Protein AF-A0A1Z3MKZ0-F1 (afdb_monomer_lite)

Sequence (83 aa):
MSAGALVPASGGTEQPFTVNGRRWLYCWDTETKQHCYLDLDNDIPVWNRSFHPAWAPQFEHAQEELPQRIIKGPFIPSESFFF

pLDDT: mean 78.77, std 15.83, range [40.81, 95.75]

Foldseek 3Di:
DPPPAWAAPPRNPWDWDDDPNWTWTWTARPPVRAIWIAGPVVRDTARAPQDDRHPHPVSSPPDPPDPPPPPPDDPDPPDDDDD

Radius of gyration: 20.0 Å; chains: 1; bounding box: 23×29×72 Å

Organism: Alcaligenes faecalis (NCBI:txid511)

Structure (mmCIF, N/CA/C/O backbone):
data_AF-A0A1Z3MKZ0-F1
#
_entry.id   AF-A0A1Z3MKZ0-F1
#
loop_
_atom_site.group_PDB
_atom_site.id
_atom_site.type_symbol
_atom_site.label_atom_id
_atom_site.label_alt_id
_atom_site.label_comp_id
_atom_site.label_asym_id
_atom_site.label_entity_id
_atom_site.label_seq_id
_atom_site.pdbx_PDB_ins_code
_atom_site.Cartn_x
_atom_site.Cartn_y
_atom_site.Cartn_z
_atom_site.occupancy
_atom_site.B_iso_or_equiv
_atom_site.auth_seq_id
_atom_site.auth_comp_id
_atom_site.auth_asym_id
_atom_site.auth_atom_id
_atom_site.pdbx_PDB_model_num
ATOM 1 N N . MET A 1 1 ? -12.446 -14.767 -11.751 1.00 41.41 1 MET A N 1
ATOM 2 C CA . MET A 1 1 ? -11.152 -14.114 -12.027 1.00 41.41 1 MET A CA 1
ATOM 3 C C . MET A 1 1 ? -10.325 -14.334 -10.779 1.00 41.41 1 MET A C 1
ATOM 5 O O . MET A 1 1 ? -10.814 -14.005 -9.708 1.00 41.41 1 MET A O 1
ATOM 9 N N . SER A 1 2 ? -9.213 -15.061 -10.876 1.00 40.81 2 SER A N 1
ATOM 10 C CA . SER A 1 2 ? -8.368 -15.329 -9.707 1.00 40.81 2 SER A CA 1
ATOM 11 C C . SER A 1 2 ? -7.833 -13.989 -9.203 1.00 40.81 2 SER A C 1
ATOM 13 O O . SER A 1 2 ? -7.342 -13.218 -10.023 1.00 40.81 2 SER A O 1
ATOM 15 N N . ALA A 1 3 ? -7.910 -13.708 -7.900 1.00 51.69 3 ALA A N 1
ATOM 16 C CA . ALA A 1 3 ? -7.150 -12.634 -7.243 1.00 51.69 3 ALA A CA 1
ATOM 17 C C . ALA A 1 3 ? -5.654 -13.021 -7.196 1.00 51.69 3 ALA A C 1
ATOM 19 O O . ALA A 1 3 ? -5.024 -13.099 -6.143 1.00 51.69 3 ALA A O 1
ATOM 20 N N . GLY A 1 4 ? -5.140 -13.443 -8.351 1.00 58.56 4 GLY A N 1
ATOM 21 C CA . GLY A 1 4 ? -3.936 -14.228 -8.506 1.00 58.56 4 GLY A CA 1
ATOM 22 C C . GLY A 1 4 ? -2.719 -13.343 -8.367 1.00 58.56 4 GLY A C 1
ATOM 23 O O . GLY A 1 4 ? -2.385 -12.601 -9.274 1.00 58.56 4 GLY A O 1
ATOM 24 N N . ALA A 1 5 ? -2.047 -13.487 -7.229 1.00 73.44 5 ALA A N 1
ATOM 25 C CA . ALA A 1 5 ? -0.665 -13.086 -7.010 1.00 73.44 5 ALA A CA 1
ATOM 26 C C . ALA A 1 5 ? -0.382 -11.603 -6.707 1.00 73.44 5 ALA A C 1
ATOM 28 O O . ALA A 1 5 ? 0.728 -11.126 -6.967 1.00 73.44 5 ALA A O 1
ATOM 29 N N . LEU A 1 6 ? -1.323 -10.924 -6.040 1.00 79.00 6 LEU A N 1
ATOM 30 C CA . LEU A 1 6 ? -0.970 -9.788 -5.186 1.00 79.00 6 LEU A CA 1
ATOM 31 C C . LEU A 1 6 ? -0.187 -10.302 -3.977 1.00 79.00 6 LEU A C 1
ATOM 33 O O . LEU A 1 6 ? -0.708 -11.049 -3.149 1.00 79.00 6 LEU A O 1
ATOM 37 N N . VAL A 1 7 ? 1.072 -9.898 -3.879 1.00 87.00 7 VAL A N 1
ATOM 38 C CA . VAL A 1 7 ? 1.914 -10.144 -2.707 1.00 87.00 7 VAL A CA 1
ATOM 39 C C . VAL A 1 7 ? 2.185 -8.819 -2.007 1.00 87.00 7 VAL A C 1
ATOM 41 O O . VAL A 1 7 ? 2.240 -7.790 -2.683 1.00 87.00 7 VAL A O 1
ATOM 44 N N . PRO A 1 8 ? 2.381 -8.795 -0.677 1.00 85.69 8 PRO A N 1
ATOM 45 C CA . PRO A 1 8 ? 2.860 -7.587 -0.026 1.00 85.69 8 PRO A CA 1
ATOM 46 C C . PRO A 1 8 ? 4.150 -7.130 -0.707 1.00 85.69 8 PRO A C 1
ATOM 48 O O . PRO A 1 8 ? 5.004 -7.949 -1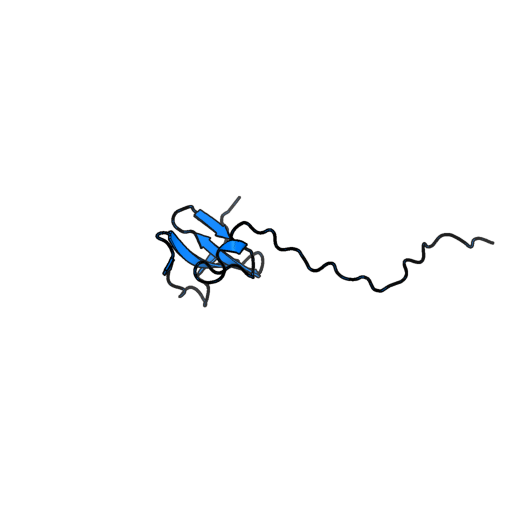.078 1.00 85.69 8 PRO A O 1
ATOM 51 N N . ALA A 1 9 ? 4.284 -5.823 -0.896 1.00 78.69 9 ALA A N 1
ATOM 52 C CA . ALA A 1 9 ? 5.497 -5.246 -1.444 1.00 78.69 9 ALA A CA 1
ATOM 53 C C . ALA A 1 9 ? 6.711 -5.549 -0.537 1.00 78.69 9 ALA A C 1
ATOM 55 O O . ALA A 1 9 ? 6.607 -6.199 0.509 1.00 78.69 9 ALA A O 1
ATOM 56 N N . SER A 1 10 ? 7.905 -5.141 -0.967 1.00 79.62 10 SER A N 1
ATOM 57 C CA . SER A 1 10 ? 9.135 -5.363 -0.187 1.00 79.62 10 SER A CA 1
ATOM 58 C C . SER A 1 10 ? 9.462 -6.851 0.052 1.00 79.62 10 SER A C 1
ATOM 60 O O . SER A 1 10 ? 10.063 -7.214 1.055 1.00 79.62 10 SER A O 1
ATOM 62 N N . GLY A 1 11 ? 9.069 -7.739 -0.870 1.00 71.88 11 GLY A N 1
ATOM 63 C CA . GLY A 1 11 ? 9.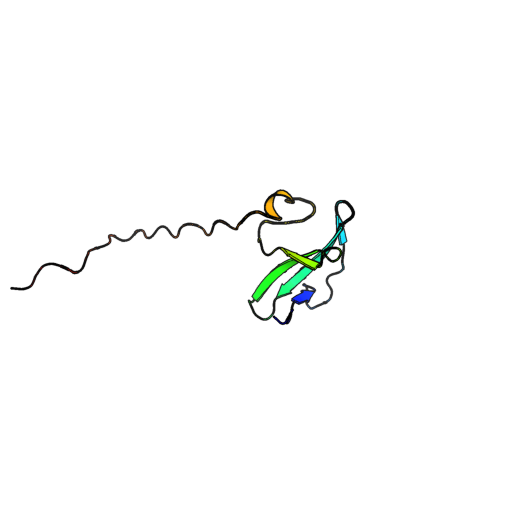336 -9.179 -0.753 1.00 71.88 11 GLY A CA 1
ATOM 64 C C . GLY A 1 11 ? 8.447 -9.900 0.264 1.00 71.88 11 GLY A C 1
ATOM 65 O O . GLY A 1 11 ? 8.853 -10.927 0.802 1.00 71.88 11 GLY A O 1
ATOM 66 N N . GLY A 1 12 ? 7.245 -9.379 0.530 1.00 73.56 12 GLY A N 1
ATOM 67 C CA . GLY A 1 12 ? 6.275 -10.001 1.432 1.00 73.56 12 GLY A CA 1
ATO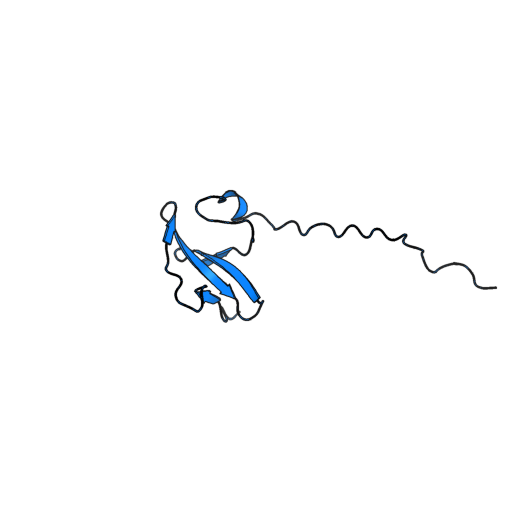M 68 C C . GLY A 1 12 ? 6.311 -9.479 2.869 1.00 73.56 12 GLY A C 1
ATOM 69 O O . GLY A 1 12 ? 5.568 -9.985 3.705 1.00 73.56 12 GLY A O 1
ATOM 70 N N . THR A 1 13 ? 7.151 -8.488 3.177 1.00 78.81 13 THR A N 1
ATOM 71 C CA . THR A 1 13 ? 7.281 -7.942 4.540 1.00 78.81 13 THR A CA 1
ATOM 72 C C . THR A 1 13 ? 6.464 -6.683 4.783 1.00 78.81 13 THR A C 1
ATOM 74 O O . THR A 1 13 ? 6.422 -6.219 5.926 1.00 78.81 13 THR A O 1
ATOM 77 N N . GLU A 1 14 ? 5.866 -6.104 3.738 1.00 85.81 14 GLU A N 1
ATOM 78 C CA . GLU A 1 14 ? 5.077 -4.886 3.885 1.00 85.81 14 GLU A CA 1
ATOM 79 C C . GLU A 1 14 ? 3.957 -5.095 4.904 1.00 85.81 14 GLU A C 1
ATOM 81 O O . GLU A 1 14 ? 3.208 -6.072 4.843 1.00 85.81 14 GLU A O 1
ATOM 86 N N . GLN A 1 15 ? 3.865 -4.173 5.858 1.00 89.62 15 GLN A N 1
ATOM 87 C CA . GLN A 1 15 ? 2.854 -4.230 6.900 1.00 89.62 15 GLN A CA 1
ATOM 88 C C . GLN A 1 15 ? 1.656 -3.361 6.520 1.00 89.62 15 GLN A C 1
ATOM 90 O O . GLN A 1 15 ? 1.839 -2.268 5.973 1.00 89.62 15 GLN A O 1
ATOM 95 N N . PRO A 1 16 ? 0.431 -3.801 6.847 1.00 92.62 16 PRO A N 1
ATOM 96 C CA . PRO A 1 16 ? -0.737 -2.950 6.737 1.00 92.62 16 PRO A CA 1
ATOM 97 C C . PRO A 1 16 ? -0.581 -1.678 7.572 1.00 92.62 16 PRO A C 1
ATOM 99 O O . PRO A 1 16 ? -0.072 -1.714 8.695 1.00 92.62 16 PRO A O 1
ATOM 102 N N . PHE A 1 17 ? -1.080 -0.563 7.054 1.00 93.56 17 PHE A N 1
ATOM 103 C CA . PHE A 1 17 ? -1.111 0.715 7.757 1.00 93.56 17 PHE A CA 1
ATOM 104 C C . PHE A 1 17 ? -2.496 1.352 7.654 1.00 93.56 17 PHE A C 1
ATOM 106 O O . PHE A 1 17 ? -3.244 1.114 6.708 1.00 93.56 17 PHE A O 1
ATOM 113 N N . THR A 1 18 ? -2.853 2.162 8.648 1.00 95.75 18 THR A N 1
ATOM 114 C CA . THR A 1 18 ? -4.189 2.764 8.733 1.00 95.75 18 THR A CA 1
ATOM 115 C C . THR A 1 18 ? -4.140 4.231 8.335 1.00 95.75 18 THR A C 1
ATOM 117 O O . THR A 1 18 ? -3.368 5.004 8.900 1.00 95.75 18 THR A O 1
ATOM 120 N N . VAL A 1 19 ? -5.008 4.631 7.407 1.00 94.12 19 VAL A N 1
ATOM 121 C CA . VAL A 1 19 ? -5.196 6.026 6.993 1.00 94.12 19 VAL A CA 1
ATOM 122 C C . VAL A 1 19 ? -6.684 6.324 6.906 1.00 94.12 19 VAL A C 1
ATOM 124 O O . VAL A 1 19 ? -7.431 5.585 6.271 1.00 94.12 19 VAL A O 1
ATOM 127 N N . ASN A 1 20 ? -7.122 7.413 7.546 1.00 88.81 20 ASN A N 1
ATOM 128 C CA . ASN A 1 20 ? -8.523 7.854 7.558 1.00 88.81 20 ASN A CA 1
ATOM 129 C C . ASN A 1 20 ? -9.518 6.750 7.973 1.00 88.81 20 ASN A C 1
ATOM 131 O O . ASN A 1 20 ? -10.628 6.677 7.456 1.00 88.81 20 ASN A O 1
ATOM 135 N N . GLY A 1 21 ? -9.108 5.869 8.893 1.00 91.69 21 GLY A N 1
ATOM 136 C CA . GLY A 1 21 ? -9.932 4.758 9.380 1.00 91.69 21 GLY A CA 1
ATOM 137 C C . GLY A 1 21 ? -10.001 3.535 8.458 1.00 91.69 21 GLY A C 1
ATOM 138 O O . GLY A 1 21 ? -10.657 2.570 8.829 1.00 91.69 21 GLY A O 1
ATOM 139 N N . ARG A 1 22 ? -9.315 3.551 7.307 1.00 92.88 22 ARG A N 1
ATOM 140 C CA . ARG A 1 22 ? -9.186 2.413 6.381 1.00 92.88 22 ARG A CA 1
ATOM 141 C C . ARG A 1 22 ? -7.793 1.802 6.487 1.00 92.88 22 ARG A C 1
ATOM 143 O O . ARG A 1 22 ? -6.806 2.527 6.657 1.00 92.88 22 ARG A O 1
ATOM 150 N N . ARG A 1 23 ? -7.710 0.480 6.398 1.00 95.25 23 ARG A N 1
ATOM 151 C CA . ARG A 1 23 ? -6.468 -0.293 6.396 1.00 95.25 23 ARG A CA 1
ATOM 152 C C . ARG A 1 23 ? -6.017 -0.518 4.965 1.00 95.25 23 ARG A C 1
ATOM 154 O O . ARG A 1 23 ? -6.733 -1.084 4.149 1.00 95.25 23 ARG A O 1
ATOM 161 N N . TRP A 1 24 ? -4.790 -0.113 4.697 1.00 94.12 24 TRP A N 1
ATOM 162 C CA . TRP A 1 24 ? -4.169 -0.196 3.390 1.00 94.12 24 TRP A CA 1
ATOM 163 C C . TRP A 1 24 ? -2.957 -1.110 3.449 1.00 94.12 24 TRP A C 1
ATOM 165 O O . TRP A 1 24 ? -2.239 -1.141 4.450 1.00 94.12 24 TRP A O 1
ATOM 175 N N . LEU A 1 25 ? -2.710 -1.823 2.359 1.00 93.44 25 LEU A N 1
ATOM 176 C CA . LEU A 1 25 ? -1.498 -2.600 2.154 1.00 93.44 25 LEU A CA 1
ATOM 177 C C . LEU A 1 25 ? -0.893 -2.237 0.804 1.00 93.44 25 LEU A C 1
ATOM 179 O O . LEU A 1 25 ? -1.588 -2.236 -0.209 1.00 93.44 25 LEU A O 1
ATOM 183 N N . TYR A 1 26 ? 0.401 -1.931 0.782 1.00 92.56 26 TYR A N 1
ATOM 184 C CA . TYR A 1 26 ? 1.110 -1.770 -0.479 1.00 92.56 26 TYR A CA 1
ATOM 185 C C . TYR A 1 26 ? 1.496 -3.149 -1.017 1.00 92.56 26 TYR A C 1
ATOM 187 O O . TYR A 1 26 ? 2.130 -3.957 -0.333 1.00 92.56 26 TYR A O 1
ATOM 195 N N . CYS A 1 27 ? 1.074 -3.422 -2.244 1.00 91.69 27 CYS A N 1
ATOM 196 C CA . CYS A 1 27 ? 1.166 -4.724 -2.879 1.00 91.69 27 CYS A CA 1
ATOM 197 C C . CYS A 1 27 ? 1.934 -4.636 -4.199 1.00 91.69 27 CYS A C 1
ATOM 199 O O . CYS A 1 27 ? 2.002 -3.601 -4.867 1.00 91.69 27 CYS A O 1
ATOM 201 N N . TRP A 1 28 ? 2.504 -5.770 -4.577 1.00 89.56 28 TRP A N 1
ATOM 202 C CA . TRP A 1 28 ? 3.093 -6.027 -5.875 1.00 89.56 28 TRP A CA 1
ATOM 203 C C . TRP A 1 28 ? 2.313 -7.141 -6.558 1.00 89.56 28 TRP A C 1
ATOM 205 O O . TRP A 1 28 ? 2.157 -8.228 -6.003 1.00 89.56 28 TRP A O 1
ATOM 215 N N . ASP A 1 29 ? 1.853 -6.881 -7.771 1.00 88.56 29 ASP A N 1
ATOM 216 C CA . ASP A 1 29 ? 1.285 -7.902 -8.629 1.00 88.56 29 ASP A CA 1
ATOM 217 C C . ASP A 1 29 ? 2.389 -8.608 -9.409 1.00 88.56 29 ASP A C 1
ATOM 219 O O . ASP A 1 29 ? 3.078 -8.022 -10.254 1.00 88.56 29 ASP A O 1
ATOM 223 N N . THR A 1 30 ? 2.560 -9.897 -9.134 1.00 85.75 30 THR A N 1
ATOM 224 C CA . THR A 1 30 ? 3.581 -10.687 -9.818 1.00 85.75 30 THR A CA 1
ATOM 225 C C . THR A 1 30 ? 3.212 -11.038 -11.259 1.00 85.75 30 THR A C 1
ATOM 227 O O . THR A 1 30 ? 4.134 -11.352 -12.021 1.00 85.75 30 THR A O 1
ATOM 230 N N . GLU A 1 31 ? 1.936 -10.955 -11.650 1.00 86.31 31 GLU A N 1
ATOM 231 C CA . GLU A 1 31 ? 1.481 -11.236 -13.014 1.00 86.31 31 GLU A CA 1
ATOM 232 C C . GLU A 1 31 ? 1.717 -10.027 -13.921 1.00 86.31 31 GLU A C 1
ATOM 234 O O . GLU A 1 31 ? 2.466 -10.121 -14.897 1.00 86.31 31 GLU A O 1
ATOM 239 N N . THR A 1 32 ? 1.154 -8.865 -13.572 1.00 84.06 32 THR A N 1
ATOM 240 C CA . THR A 1 32 ? 1.288 -7.644 -14.388 1.00 84.06 32 THR A CA 1
ATOM 241 C C . THR A 1 32 ? 2.589 -6.881 -14.152 1.00 84.06 32 THR A C 1
ATOM 243 O O . THR A 1 32 ? 2.920 -5.989 -14.937 1.00 84.06 32 THR A O 1
ATOM 246 N N . LYS A 1 33 ? 3.350 -7.238 -13.105 1.00 85.56 33 LYS A N 1
ATOM 247 C CA . LYS A 1 33 ? 4.561 -6.527 -12.659 1.00 85.56 33 LYS A CA 1
ATOM 248 C C . LYS A 1 33 ? 4.267 -5.064 -12.315 1.00 85.56 33 LYS A C 1
ATOM 250 O O . LYS A 1 33 ? 5.005 -4.163 -12.720 1.00 85.56 33 LYS A O 1
ATOM 255 N N . GLN A 1 34 ? 3.172 -4.827 -11.597 1.00 86.38 34 GLN A N 1
ATOM 256 C CA . GLN A 1 34 ? 2.740 -3.490 -11.189 1.00 86.38 34 GLN A CA 1
ATOM 257 C C . GLN A 1 34 ? 2.575 -3.393 -9.678 1.00 86.38 34 GLN A C 1
ATOM 259 O O . GLN A 1 34 ? 2.295 -4.374 -8.994 1.00 86.38 34 GLN A O 1
ATOM 264 N N . HIS A 1 35 ? 2.754 -2.181 -9.162 1.00 89.94 35 HIS A N 1
ATOM 265 C CA . HIS A 1 35 ? 2.462 -1.864 -7.774 1.00 89.94 35 HIS A CA 1
ATOM 266 C C . HIS A 1 35 ? 1.031 -1.354 -7.632 1.00 89.94 35 HIS A C 1
ATOM 268 O O . HIS A 1 35 ? 0.535 -0.647 -8.510 1.00 89.94 35 HIS A O 1
ATOM 274 N N . CYS A 1 36 ? 0.400 -1.668 -6.506 1.00 91.44 36 CYS A N 1
ATOM 275 C CA . CYS A 1 36 ? -0.909 -1.139 -6.153 1.00 91.44 36 CYS A CA 1
ATOM 276 C C . CYS A 1 36 ? -1.049 -0.974 -4.640 1.00 91.44 36 CYS A C 1
ATOM 278 O O . CYS A 1 36 ? -0.345 -1.614 -3.859 1.00 91.44 36 CYS A O 1
ATOM 280 N N . TYR A 1 37 ? -2.006 -0.156 -4.220 1.00 92.94 37 TYR A N 1
ATOM 281 C CA . TYR A 1 37 ? -2.469 -0.121 -2.836 1.00 92.94 37 TYR A CA 1
ATOM 282 C C . TYR A 1 37 ? -3.770 -0.909 -2.728 1.00 92.94 37 TYR A C 1
ATOM 284 O O . TYR A 1 37 ? -4.734 -0.598 -3.418 1.00 92.94 37 TYR A O 1
ATOM 292 N N . LEU A 1 38 ? -3.801 -1.927 -1.876 1.00 92.38 38 LEU A N 1
ATOM 293 C CA . LEU A 1 38 ? -4.996 -2.703 -1.573 1.00 92.38 38 LEU A CA 1
ATOM 294 C C . LEU A 1 38 ? -5.687 -2.118 -0.342 1.00 92.38 38 LEU A C 1
ATOM 296 O O . LEU A 1 38 ? -5.081 -2.040 0.729 1.00 92.38 38 LEU A O 1
ATOM 300 N N . ASP A 1 39 ? -6.950 -1.737 -0.491 1.00 93.50 39 ASP A N 1
ATOM 301 C CA . ASP A 1 39 ? -7.832 -1.499 0.645 1.00 93.50 39 ASP A CA 1
ATOM 302 C C . ASP A 1 39 ? -8.263 -2.845 1.237 1.00 93.50 39 ASP A C 1
ATOM 304 O O . ASP A 1 39 ? -9.000 -3.600 0.603 1.00 93.50 39 ASP A O 1
ATOM 308 N N . LEU A 1 40 ? -7.812 -3.139 2.454 1.00 91.56 40 LEU A N 1
ATOM 309 C CA . LEU A 1 40 ? -8.104 -4.393 3.149 1.00 91.56 40 LEU A CA 1
ATOM 310 C C . LEU A 1 40 ? -9.514 -4.449 3.747 1.00 91.56 40 LEU A C 1
ATOM 312 O O . LEU A 1 40 ? -9.967 -5.532 4.113 1.00 91.56 40 LEU A O 1
ATOM 316 N N . ASP A 1 41 ? -10.184 -3.310 3.912 1.00 92.62 41 ASP A N 1
ATOM 317 C CA . ASP A 1 41 ? -11.534 -3.256 4.475 1.00 92.62 41 ASP A CA 1
ATOM 318 C C . ASP A 1 41 ? -12.606 -3.394 3.387 1.00 92.62 41 ASP A C 1
ATOM 320 O O . ASP A 1 41 ? -13.670 -3.952 3.653 1.00 92.62 41 ASP A O 1
ATOM 324 N N . ASN A 1 42 ? -12.320 -2.933 2.163 1.00 90.44 42 ASN A N 1
ATOM 325 C CA . ASN A 1 42 ? -13.250 -3.007 1.028 1.00 90.44 42 ASN A CA 1
ATOM 326 C C . ASN A 1 42 ? -12.850 -4.019 -0.059 1.00 90.44 42 ASN A C 1
ATOM 328 O O . ASN A 1 42 ? -13.641 -4.254 -0.968 1.00 90.44 42 ASN A O 1
ATOM 332 N N . ASP A 1 43 ? -11.656 -4.612 0.030 1.00 89.12 43 ASP A N 1
ATOM 333 C CA . ASP A 1 43 ? -11.097 -5.546 -0.962 1.00 89.12 43 ASP A CA 1
ATOM 334 C C . ASP A 1 43 ? -10.944 -4.919 -2.363 1.00 89.12 43 ASP A C 1
ATOM 336 O O . ASP A 1 43 ? -11.239 -5.522 -3.395 1.00 89.12 43 ASP A O 1
ATOM 340 N N . ILE A 1 44 ? -10.500 -3.655 -2.404 1.00 89.00 44 ILE A N 1
ATOM 341 C CA . ILE A 1 44 ? -10.364 -2.871 -3.641 1.00 89.00 44 ILE A CA 1
ATOM 342 C C . ILE A 1 44 ? -8.889 -2.523 -3.882 1.00 89.00 44 ILE A C 1
ATOM 344 O O . ILE A 1 44 ? -8.297 -1.792 -3.082 1.00 89.00 44 ILE A O 1
ATOM 348 N N . PRO A 1 45 ? -8.277 -2.992 -4.986 1.00 89.44 45 PRO A N 1
ATOM 349 C CA . PRO A 1 45 ? -6.938 -2.576 -5.380 1.00 89.44 45 PRO A CA 1
ATOM 350 C C . PRO A 1 45 ? -6.961 -1.273 -6.195 1.00 89.44 45 PRO A C 1
ATOM 352 O O . PRO A 1 45 ? -7.693 -1.136 -7.176 1.00 89.44 45 PRO A O 1
ATOM 355 N N . VAL A 1 46 ? -6.092 -0.337 -5.823 1.00 91.31 46 VAL A N 1
ATOM 356 C CA . VAL A 1 46 ? -5.861 0.939 -6.505 1.00 91.31 46 VAL A CA 1
ATOM 357 C C . VAL A 1 46 ? -4.507 0.896 -7.206 1.00 91.31 46 VAL A C 1
ATOM 359 O O . VAL A 1 46 ? -3.456 0.863 -6.565 1.00 91.31 46 VAL A O 1
ATOM 362 N N . TRP A 1 47 ? -4.541 0.905 -8.536 1.00 89.06 47 TRP A N 1
ATOM 363 C CA . TRP A 1 47 ? -3.373 0.708 -9.409 1.00 89.06 47 TRP A CA 1
ATOM 364 C C . TRP A 1 47 ? -2.714 2.009 -9.878 1.00 89.06 47 TRP A C 1
ATOM 366 O O . TRP A 1 47 ? -1.712 1.977 -10.590 1.00 89.06 47 TRP A O 1
ATOM 376 N N . ASN A 1 48 ? -3.283 3.158 -9.510 1.00 89.75 48 ASN A N 1
ATOM 377 C CA . ASN A 1 48 ? -2.762 4.459 -9.908 1.00 89.75 48 ASN A CA 1
ATOM 378 C C . ASN A 1 48 ? -1.404 4.711 -9.236 1.00 89.75 48 ASN A C 1
ATOM 380 O O . ASN A 1 48 ? -1.299 4.727 -8.010 1.00 89.75 48 ASN A O 1
ATOM 384 N N . ARG A 1 49 ? -0.359 4.947 -10.033 1.00 87.31 49 ARG A N 1
ATOM 385 C CA . ARG A 1 49 ? 1.020 5.093 -9.527 1.00 87.31 49 ARG A CA 1
ATOM 386 C C . ARG A 1 49 ? 1.246 6.371 -8.726 1.00 87.31 49 ARG A C 1
ATOM 388 O O . ARG A 1 49 ? 2.212 6.461 -7.975 1.00 87.31 49 ARG A O 1
ATOM 395 N N . SER A 1 50 ? 0.395 7.374 -8.923 1.00 89.69 50 SER A N 1
ATOM 396 C CA . SER A 1 50 ? 0.425 8.634 -8.177 1.00 89.69 50 SER A CA 1
ATOM 397 C C . SER A 1 50 ? -0.418 8.588 -6.905 1.00 89.69 50 SER A C 1
ATOM 399 O O . SER A 1 50 ? -0.370 9.531 -6.117 1.00 89.69 50 SER A O 1
ATOM 401 N N . PHE A 1 51 ? -1.185 7.518 -6.684 1.00 92.00 51 PHE A N 1
ATOM 402 C CA . PHE A 1 51 ? -1.984 7.372 -5.479 1.00 92.00 51 PHE A CA 1
ATOM 403 C C . PHE A 1 51 ? -1.115 7.035 -4.267 1.00 92.00 51 PHE A C 1
ATOM 405 O O . PHE A 1 51 ? -0.276 6.141 -4.302 1.00 92.00 51 PHE A O 1
ATOM 412 N N . HIS A 1 52 ? -1.372 7.740 -3.167 1.00 91.00 52 HIS A N 1
ATOM 413 C CA . HIS A 1 52 ? -0.897 7.381 -1.838 1.00 91.00 52 HIS A CA 1
ATOM 414 C C . HIS A 1 52 ? -2.013 7.695 -0.835 1.00 91.00 52 HIS A C 1
ATOM 416 O O . HIS A 1 52 ? -2.420 8.863 -0.776 1.00 91.00 52 HIS A O 1
ATOM 422 N N . PRO A 1 53 ? -2.466 6.740 0.003 1.00 91.00 53 PRO A N 1
ATOM 423 C CA . PRO A 1 53 ? -3.626 6.947 0.875 1.00 91.00 53 PRO A CA 1
ATOM 424 C C . PRO A 1 53 ? -3.518 8.188 1.773 1.00 91.00 53 PRO A C 1
ATOM 426 O O . PRO A 1 53 ? -4.511 8.862 2.028 1.00 91.00 53 PRO A O 1
ATOM 429 N N . ALA A 1 54 ? -2.305 8.511 2.244 1.00 91.25 54 ALA A N 1
ATOM 430 C CA . ALA A 1 54 ? -2.076 9.623 3.173 1.00 91.25 54 ALA A CA 1
ATOM 431 C C . ALA A 1 54 ? -1.771 10.979 2.515 1.00 91.25 54 ALA A C 1
ATOM 433 O O . ALA A 1 54 ? -2.085 12.014 3.096 1.00 91.25 54 ALA A O 1
ATOM 434 N N . TRP A 1 55 ? -1.122 10.998 1.348 1.00 90.81 55 TRP A N 1
ATOM 435 C CA . TRP A 1 55 ? -0.538 12.231 0.786 1.00 90.81 55 TRP A CA 1
ATOM 436 C C . TRP A 1 55 ? -1.115 12.608 -0.572 1.00 90.81 55 TRP A C 1
ATOM 438 O O . TRP A 1 55 ? -0.989 13.757 -0.987 1.00 90.81 55 TRP A O 1
ATOM 448 N N . ALA A 1 56 ? -1.757 11.661 -1.255 1.00 91.25 56 ALA A N 1
ATOM 449 C CA . ALA A 1 56 ? -2.38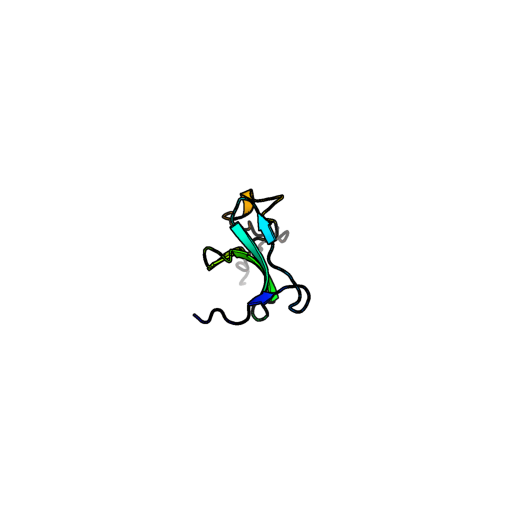0 11.893 -2.545 1.00 91.25 56 ALA A CA 1
ATOM 450 C C . ALA A 1 56 ? -3.696 11.093 -2.699 1.00 91.25 56 ALA A C 1
ATOM 452 O O . ALA A 1 56 ? -3.846 10.334 -3.663 1.00 91.25 56 ALA A O 1
ATOM 453 N N . PRO A 1 57 ? -4.656 11.229 -1.756 1.00 91.00 57 PRO A N 1
ATOM 454 C CA . PRO A 1 57 ? -5.907 10.469 -1.777 1.00 91.00 57 PRO A CA 1
ATOM 455 C C . PRO A 1 57 ? -6.798 10.797 -2.984 1.00 91.00 57 PRO A C 1
ATOM 457 O O . PRO A 1 57 ? -7.608 9.974 -3.395 1.00 91.00 57 PRO A O 1
ATOM 460 N N . GLN A 1 58 ? -6.628 11.967 -3.606 1.00 90.31 58 GLN A N 1
ATOM 461 C CA . GLN A 1 58 ? -7.391 12.386 -4.785 1.00 90.31 58 GLN A CA 1
ATOM 462 C C . GLN A 1 58 ? -7.228 11.454 -5.996 1.00 90.31 58 GLN A C 1
ATOM 464 O O . GLN A 1 58 ? -8.053 11.494 -6.906 1.00 90.31 58 GLN A O 1
ATOM 469 N N . PHE A 1 59 ? -6.182 10.623 -6.021 1.00 89.69 59 PHE A N 1
ATOM 470 C CA . PHE A 1 59 ? -5.926 9.695 -7.120 1.00 89.69 59 PHE A CA 1
ATOM 471 C C . PHE A 1 59 ? -6.554 8.308 -6.931 1.00 89.69 59 PHE A C 1
ATOM 473 O O . PHE A 1 59 ? -6.414 7.478 -7.823 1.00 89.69 59 PHE A O 1
ATOM 480 N N . GLU A 1 60 ? -7.273 8.054 -5.827 1.00 87.44 60 GLU A N 1
ATOM 481 C CA . GLU A 1 60 ? -7.899 6.749 -5.537 1.00 87.44 60 GLU A CA 1
ATOM 482 C C . GLU A 1 60 ? -8.786 6.259 -6.691 1.00 87.44 60 GLU A C 1
ATOM 484 O O . GLU A 1 60 ? -8.724 5.102 -7.096 1.00 87.44 60 GLU A O 1
ATOM 489 N N . HIS A 1 61 ? -9.581 7.169 -7.255 1.00 84.81 61 HIS A N 1
ATOM 490 C CA . HIS A 1 61 ? -10.506 6.895 -8.359 1.00 84.81 61 HIS A CA 1
ATOM 491 C C . HIS A 1 61 ? -10.091 7.584 -9.663 1.00 84.81 61 HIS A C 1
ATOM 493 O O . HIS A 1 61 ? -10.853 7.601 -10.630 1.00 84.81 61 HIS A O 1
ATOM 499 N N . ALA A 1 62 ? -8.910 8.202 -9.692 1.00 81.62 62 ALA A N 1
ATOM 500 C CA . ALA A 1 62 ? -8.438 8.875 -10.887 1.00 81.62 62 ALA A CA 1
ATOM 501 C C . ALA A 1 62 ? -7.948 7.833 -11.892 1.00 81.62 62 ALA A C 1
ATOM 503 O O . ALA A 1 62 ? -7.081 7.010 -11.583 1.00 81.62 62 ALA A O 1
ATOM 504 N N . GLN A 1 63 ? -8.472 7.901 -13.112 1.00 71.44 63 GLN A N 1
ATOM 505 C CA . GLN A 1 63 ? -7.920 7.147 -14.225 1.00 71.44 63 GLN A CA 1
ATOM 506 C C . GLN A 1 63 ? -6.536 7.718 -14.552 1.00 71.44 63 GLN A C 1
ATOM 508 O O . GLN A 1 63 ? -6.386 8.929 -14.707 1.00 71.44 63 GLN A O 1
ATOM 513 N N . GLU A 1 64 ? -5.517 6.861 -14.621 1.00 68.50 64 GLU A N 1
ATOM 514 C CA . GLU A 1 64 ? -4.176 7.294 -15.011 1.00 68.50 64 GLU A CA 1
ATOM 515 C C . GLU A 1 64 ? -4.235 7.760 -16.473 1.00 68.50 64 GLU A C 1
ATOM 517 O O . GLU A 1 64 ? -4.461 6.965 -17.391 1.00 68.50 64 GLU A O 1
ATOM 522 N N . GLU A 1 65 ? -4.097 9.067 -16.696 1.00 66.38 65 GLU A N 1
ATOM 523 C CA . GLU A 1 65 ? -3.960 9.616 -18.039 1.00 66.38 65 GLU A CA 1
ATOM 524 C C . GLU A 1 65 ? -2.590 9.191 -18.564 1.00 66.38 65 GLU A C 1
ATOM 526 O O . GLU A 1 65 ? -1.561 9.780 -18.230 1.00 66.38 65 GLU A O 1
ATOM 531 N N . LEU A 1 66 ? -2.563 8.117 -19.360 1.00 59.31 66 LEU A N 1
ATOM 532 C CA . LEU A 1 66 ? -1.347 7.710 -20.052 1.00 59.31 66 LEU A CA 1
ATOM 533 C C . LEU A 1 66 ? -0.823 8.926 -20.822 1.00 59.31 66 LEU A C 1
ATOM 535 O O . LEU A 1 66 ? -1.598 9.533 -21.573 1.00 59.31 66 LEU A O 1
ATOM 539 N N . PRO A 1 67 ? 0.463 9.296 -20.670 1.00 55.56 67 PRO A N 1
ATOM 540 C CA . PRO A 1 67 ? 1.005 10.420 -21.406 1.00 55.56 67 PRO A CA 1
ATOM 541 C C . PRO A 1 67 ? 0.763 10.146 -22.884 1.00 55.56 67 PRO A C 1
ATOM 543 O O . PRO A 1 67 ? 1.212 9.122 -23.409 1.00 55.56 67 PRO A O 1
ATOM 546 N N . GLN A 1 68 ? 0.016 11.037 -23.543 1.00 56.62 68 GLN A N 1
ATOM 547 C CA . GLN A 1 68 ? -0.173 10.971 -24.983 1.00 56.62 68 GLN A CA 1
ATOM 548 C C . GLN A 1 68 ? 1.222 10.939 -25.585 1.00 56.62 68 GLN A C 1
ATOM 550 O O . GLN A 1 68 ? 1.977 11.911 -25.509 1.00 56.62 68 GLN A O 1
ATOM 555 N N . ARG A 1 69 ? 1.603 9.774 -26.110 1.00 55.38 69 ARG A N 1
ATOM 556 C CA . ARG A 1 69 ? 2.873 9.596 -26.793 1.00 55.38 69 ARG A CA 1
ATOM 557 C C . ARG A 1 69 ? 2.812 10.579 -27.952 1.00 55.38 69 ARG A C 1
ATOM 559 O O . ARG A 1 69 ? 2.079 10.343 -28.907 1.00 55.38 69 ARG A O 1
ATOM 566 N N . ILE A 1 70 ? 3.496 11.715 -27.834 1.00 57.44 70 ILE A N 1
ATOM 567 C CA . ILE A 1 70 ? 3.579 12.680 -28.922 1.00 57.44 70 ILE A CA 1
ATOM 568 C C . ILE A 1 70 ? 4.338 11.947 -30.023 1.00 57.44 70 ILE A C 1
ATOM 570 O O . ILE A 1 70 ? 5.567 11.863 -29.993 1.00 57.44 70 ILE A O 1
ATOM 574 N N . ILE A 1 71 ? 3.611 11.359 -30.971 1.00 58.94 71 ILE A N 1
ATOM 575 C CA . ILE A 1 71 ? 4.195 10.849 -32.202 1.00 58.94 71 ILE A CA 1
ATOM 576 C C . ILE A 1 71 ? 4.607 12.099 -32.981 1.00 58.94 71 ILE A C 1
ATOM 578 O O . ILE A 1 71 ? 3.855 12.631 -33.790 1.00 58.94 71 ILE A O 1
ATOM 582 N N . LYS A 1 72 ? 5.804 12.627 -32.696 1.00 53.38 72 LYS A N 1
ATOM 583 C CA . LYS A 1 72 ? 6.488 13.560 -33.596 1.00 53.38 72 LYS A CA 1
ATOM 584 C C . LYS A 1 72 ? 7.013 12.746 -34.775 1.00 53.38 72 LYS A C 1
ATOM 586 O O . LYS A 1 72 ? 8.190 12.417 -34.840 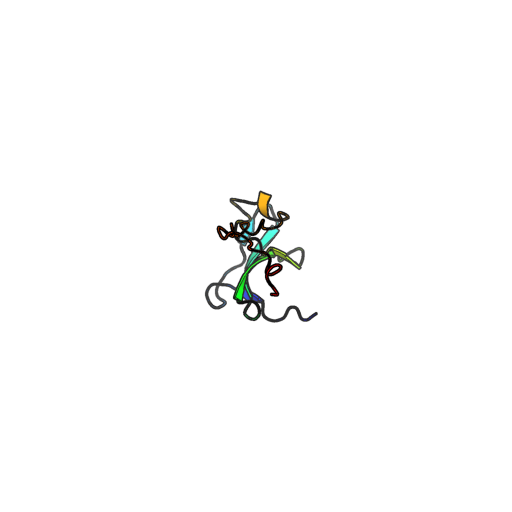1.00 53.38 72 LYS A O 1
ATOM 591 N N . GLY A 1 73 ? 6.117 12.384 -35.680 1.00 56.78 73 GLY A N 1
ATOM 592 C CA . GLY A 1 73 ? 6.452 11.818 -36.977 1.00 56.78 73 GLY A CA 1
ATOM 593 C C . GLY A 1 73 ? 5.380 12.246 -37.970 1.00 56.78 73 GLY A C 1
ATOM 594 O O . GLY A 1 73 ? 4.200 12.120 -37.639 1.00 56.78 73 GLY A O 1
ATOM 595 N N . PRO A 1 74 ? 5.735 12.794 -39.145 1.00 54.75 74 PRO A N 1
ATOM 596 C CA . PRO A 1 74 ? 4.736 13.082 -40.157 1.00 54.75 74 PRO A CA 1
ATOM 597 C C . PRO A 1 74 ? 4.105 11.757 -40.587 1.00 54.75 74 PRO A C 1
ATOM 599 O O . PRO A 1 74 ? 4.790 10.850 -41.057 1.00 54.75 74 PRO A O 1
ATOM 602 N N . PHE A 1 75 ? 2.794 11.640 -40.401 1.00 60.31 75 PHE A N 1
ATOM 603 C CA . PHE A 1 75 ? 2.002 10.617 -41.063 1.00 60.31 75 PHE A CA 1
ATOM 604 C C . PHE A 1 75 ? 2.052 10.915 -42.565 1.00 60.31 75 PHE A C 1
ATOM 606 O O . PHE A 1 75 ? 1.403 11.846 -43.037 1.00 60.31 75 PHE A O 1
ATOM 613 N N . ILE A 1 76 ? 2.886 10.177 -43.298 1.00 63.94 76 ILE A N 1
ATOM 614 C CA . ILE A 1 76 ? 2.857 10.149 -44.760 1.00 63.94 76 ILE A CA 1
ATOM 615 C C . ILE A 1 76 ? 1.917 8.993 -45.124 1.00 63.94 76 ILE A C 1
ATOM 617 O O . ILE A 1 76 ? 2.316 7.838 -44.954 1.00 63.94 76 ILE A O 1
ATOM 621 N N . PRO A 1 77 ? 0.670 9.252 -45.558 1.00 55.50 77 PRO A N 1
ATOM 622 C CA . PRO A 1 77 ? -0.167 8.193 -46.101 1.00 55.50 77 PRO A CA 1
ATOM 623 C C . PRO A 1 77 ? 0.517 7.620 -47.345 1.00 55.50 77 PRO A C 1
ATOM 625 O O . PRO A 1 77 ? 0.907 8.357 -48.250 1.00 55.50 77 PRO A O 1
ATOM 628 N N . SER A 1 78 ? 0.689 6.300 -47.376 1.00 60.31 78 SER A N 1
ATOM 629 C CA . SER A 1 78 ? 1.261 5.559 -48.500 1.00 60.31 78 SER A CA 1
ATOM 630 C C . SER A 1 78 ? 0.240 5.385 -49.628 1.00 60.31 78 SER A C 1
ATOM 632 O O . SER A 1 78 ? -0.083 4.263 -50.010 1.00 60.31 78 SER A O 1
ATOM 634 N N . GLU A 1 79 ? -0.290 6.488 -50.146 1.00 60.66 79 GLU A N 1
ATOM 635 C CA . GLU A 1 79 ? -1.090 6.503 -51.368 1.00 60.66 79 GLU A CA 1
ATOM 636 C C . GLU A 1 79 ? -0.590 7.630 -52.271 1.00 60.66 79 GLU A C 1
ATOM 638 O O . GLU A 1 79 ? -0.466 8.772 -51.833 1.00 60.66 79 GLU A O 1
ATOM 643 N N . SER A 1 80 ? -0.356 7.299 -53.547 1.00 55.75 80 SER A N 1
ATOM 644 C CA . SER A 1 80 ? 0.345 8.068 -54.602 1.00 55.75 80 SER A CA 1
ATOM 645 C C . SER A 1 80 ? 1.864 7.828 -54.556 1.00 55.75 80 SER A C 1
ATOM 647 O O . SER A 1 80 ? 2.541 8.314 -53.663 1.00 55.75 80 SER A O 1
ATOM 649 N N . PHE A 1 81 ? 2.488 7.035 -55.432 1.00 50.69 81 PHE A N 1
ATOM 650 C CA . PHE A 1 81 ? 2.363 7.033 -56.889 1.00 50.69 81 PHE A CA 1
ATOM 651 C C . PHE A 1 81 ? 2.481 5.611 -57.463 1.00 50.69 81 PHE A C 1
ATOM 653 O O . PHE A 1 81 ? 3.501 4.944 -57.300 1.00 50.69 81 PHE A O 1
ATOM 660 N N . PHE A 1 82 ? 1.436 5.171 -58.164 1.00 46.38 82 PHE A N 1
ATOM 661 C CA . PHE A 1 82 ? 1.551 4.203 -59.251 1.00 46.38 82 PHE A CA 1
ATOM 662 C C . PHE A 1 82 ? 1.617 5.005 -60.561 1.00 46.38 82 PHE A C 1
ATOM 664 O O . PHE A 1 82 ? 0.764 5.868 -60.769 1.00 46.38 82 PHE A O 1
ATOM 671 N N . PHE A 1 83 ? 2.587 4.624 -61.402 1.00 50.16 83 PHE A N 1
ATOM 672 C CA . PHE A 1 83 ? 2.919 5.074 -62.766 1.00 50.16 83 PHE A CA 1
ATOM 673 C C . PHE A 1 83 ? 3.662 6.405 -62.925 1.00 50.16 83 PHE 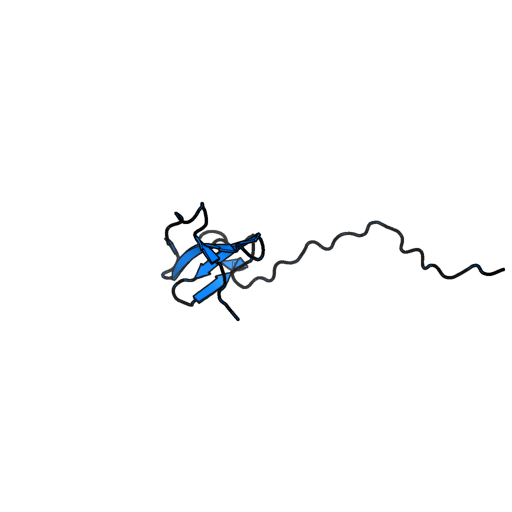A C 1
ATOM 675 O O . PHE A 1 83 ? 3.119 7.471 -62.568 1.00 50.16 83 PHE A O 1
#

Secondary structure (DSSP, 8-state):
---TTEEEHHHHTPPPEEETTEEEEEEEETTTTEEEEEETTTTEEE--TT-BTTTBGGGTT-----------S----S-----